Protein AF-A0A8J4WTY9-F1 (afdb_monomer_lite)

Secondary structure (DSSP, 8-state):
-PPPEEEESSSSPPPTT--EEEEEE-SS--SS--EEEEETTEEEEEEESSSEEEESS--GGG-

Sequence (63 aa):
NPKPELTSELKGAALTGNSVTLTCTLKPKSAGWKFYWNKDTQITETETETSHYFIRSVRVSDG

Organism: Clarias magur (NCBI:txid1594786)

InterPro domains:
  IPR007110 Immunoglobulin-like domain [PS50835] (4-63)
  IPR013783 Immunoglobulin-like fold [G3DSA:2.60.40.10] (3-63)
  IPR036179 Immunoglobulin-like domain superfamily [SSF48726] (2-62)

Structure (mmCIF, N/CA/C/O backbone):
data_AF-A0A8J4WTY9-F1
#
_entry.id   AF-A0A8J4WTY9-F1
#
loop_
_atom_site.group_PDB
_atom_site.id
_atom_site.type_symbol
_atom_site.label_atom_id
_atom_site.label_alt_id
_atom_site.label_comp_id
_atom_site.label_asym_id
_atom_site.label_entity_id
_atom_site.label_seq_id
_atom_site.pdbx_PDB_ins_code
_atom_site.Cartn_x
_atom_site.Cartn_y
_atom_site.Cartn_z
_atom_site.occupancy
_atom_site.B_iso_or_equiv
_atom_site.auth_seq_id
_atom_site.auth_comp_id
_atom_site.auth_asym_id
_atom_site.auth_atom_id
_atom_site.pdbx_PDB_model_num
ATOM 1 N N . ASN A 1 1 ? -21.632 2.419 6.409 1.00 65.19 1 ASN A N 1
ATOM 2 C CA . ASN A 1 1 ? -20.378 1.658 6.574 1.00 65.19 1 ASN A CA 1
ATOM 3 C C . ASN A 1 1 ? -19.236 2.526 6.063 1.00 65.19 1 ASN A C 1
ATOM 5 O O . ASN A 1 1 ? -19.362 2.976 4.927 1.00 65.19 1 ASN A O 1
ATOM 9 N N . PRO A 1 2 ? -18.210 2.863 6.861 1.00 78.19 2 PRO A N 1
ATOM 10 C CA . PRO A 1 2 ? -17.099 3.675 6.370 1.00 78.19 2 PRO A CA 1
ATOM 11 C C . PRO A 1 2 ? -16.362 2.930 5.249 1.00 78.19 2 PRO A C 1
ATOM 13 O O . PRO A 1 2 ? -16.117 1.731 5.355 1.00 78.19 2 PRO A O 1
ATOM 16 N N . LYS A 1 3 ? -16.048 3.633 4.157 1.00 85.56 3 LYS A N 1
ATOM 17 C CA . LYS A 1 3 ? -15.307 3.078 3.020 1.00 85.56 3 LYS A CA 1
ATOM 18 C C . LYS A 1 3 ? -13.825 3.450 3.162 1.00 85.56 3 LYS A C 1
ATOM 20 O O . LYS A 1 3 ? -13.549 4.633 3.364 1.00 85.56 3 LYS A O 1
ATOM 25 N N . PRO A 1 4 ? -12.887 2.493 3.065 1.00 89.00 4 PRO A N 1
ATOM 26 C CA . PRO A 1 4 ? -11.465 2.810 3.060 1.00 89.00 4 PRO A CA 1
ATOM 27 C C . PRO A 1 4 ? -11.058 3.524 1.766 1.00 89.00 4 PRO A C 1
ATOM 29 O O . PRO A 1 4 ? -11.526 3.193 0.675 1.00 89.00 4 PRO A O 1
ATOM 32 N N . GLU A 1 5 ? -10.168 4.502 1.902 1.00 91.88 5 GLU A N 1
ATOM 33 C CA . GLU A 1 5 ? -9.520 5.224 0.809 1.00 91.88 5 GLU A CA 1
ATOM 34 C C . GLU A 1 5 ? -8.070 4.745 0.688 1.00 91.88 5 GLU A C 1
ATOM 36 O O . GLU A 1 5 ? -7.268 4.945 1.602 1.00 91.88 5 GLU A O 1
ATOM 41 N N . LEU A 1 6 ? -7.727 4.123 -0.441 1.00 91.75 6 LEU A N 1
ATOM 42 C CA . LEU A 1 6 ? -6.357 3.731 -0.762 1.00 91.75 6 LEU A CA 1
ATOM 43 C C . LEU A 1 6 ? -5.652 4.869 -1.506 1.00 91.75 6 LEU A C 1
ATOM 45 O O . LEU A 1 6 ? -6.160 5.390 -2.497 1.00 91.75 6 LEU A O 1
ATOM 49 N N . THR A 1 7 ? -4.464 5.238 -1.041 1.00 93.31 7 THR A N 1
ATOM 50 C CA . THR A 1 7 ? -3.625 6.277 -1.647 1.00 93.31 7 THR A CA 1
ATOM 51 C C . THR A 1 7 ? -2.189 5.789 -1.791 1.00 93.31 7 THR A C 1
ATOM 53 O O . THR A 1 7 ? -1.742 4.940 -1.025 1.00 93.31 7 THR A O 1
ATOM 56 N N . SER A 1 8 ? -1.4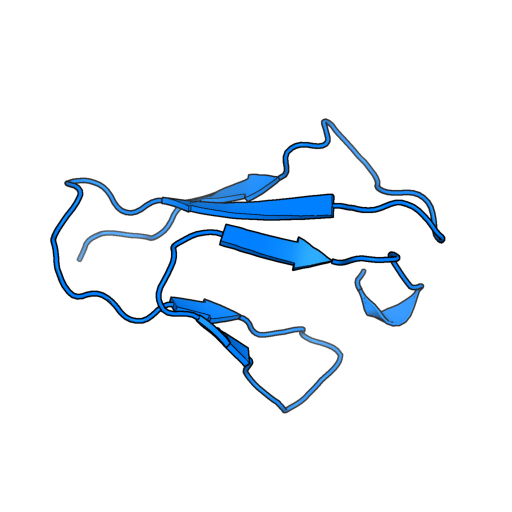68 6.327 -2.772 1.00 92.62 8 SER A N 1
ATOM 57 C CA . SER A 1 8 ? -0.036 6.092 -2.968 1.00 92.62 8 SER A CA 1
ATOM 58 C C . SER A 1 8 ? 0.727 7.401 -2.787 1.00 92.62 8 SER A C 1
ATOM 60 O O . SER A 1 8 ? 0.201 8.478 -3.088 1.00 92.62 8 SER A O 1
ATOM 62 N N . GLU A 1 9 ? 1.963 7.311 -2.300 1.00 91.75 9 GLU A N 1
ATOM 63 C CA . GLU A 1 9 ? 2.885 8.451 -2.264 1.00 91.75 9 GLU A CA 1
ATOM 64 C C . GLU A 1 9 ? 3.250 8.952 -3.671 1.00 91.75 9 GLU A C 1
ATOM 66 O O . GLU A 1 9 ? 3.501 10.143 -3.861 1.00 91.75 9 GLU A O 1
ATOM 71 N N . LEU A 1 10 ? 3.219 8.068 -4.675 1.00 88.62 10 LEU A N 1
ATOM 72 C CA . LEU A 1 10 ? 3.466 8.444 -6.060 1.00 88.62 10 LEU A CA 1
ATOM 73 C C . LEU A 1 10 ? 2.228 9.084 -6.691 1.00 88.62 10 LEU A C 1
ATOM 75 O O . LEU A 1 10 ? 1.092 8.637 -6.525 1.00 88.62 10 LEU A O 1
ATOM 79 N N . LYS A 1 11 ? 2.467 10.125 -7.489 1.00 83.06 11 LYS A N 1
ATOM 80 C CA . LYS A 1 11 ? 1.474 10.694 -8.401 1.00 83.06 11 LYS A CA 1
ATOM 81 C C . LYS A 1 11 ? 1.674 10.064 -9.781 1.00 83.06 11 LYS A C 1
ATOM 83 O O . LYS A 1 11 ? 2.552 10.487 -10.522 1.00 83.06 11 LYS A O 1
ATOM 88 N N . GLY A 1 12 ? 0.865 9.058 -10.113 1.00 84.25 12 GLY A N 1
ATOM 89 C CA . GLY A 1 12 ? 0.894 8.383 -11.417 1.00 84.25 12 GLY A CA 1
ATOM 90 C C . GLY A 1 12 ? 1.467 6.965 -11.368 1.00 84.25 12 GLY A C 1
ATOM 91 O O . GLY A 1 12 ? 1.438 6.314 -10.326 1.00 84.25 12 GLY A O 1
ATOM 92 N N . ALA A 1 13 ? 1.943 6.477 -12.516 1.00 86.56 13 ALA A N 1
ATOM 93 C CA . ALA A 1 13 ? 2.458 5.118 -12.653 1.00 86.56 13 ALA A CA 1
ATOM 94 C C . ALA A 1 13 ? 3.791 4.935 -11.909 1.00 86.56 13 ALA A C 1
ATOM 96 O O . ALA A 1 13 ? 4.685 5.780 -11.987 1.00 86.56 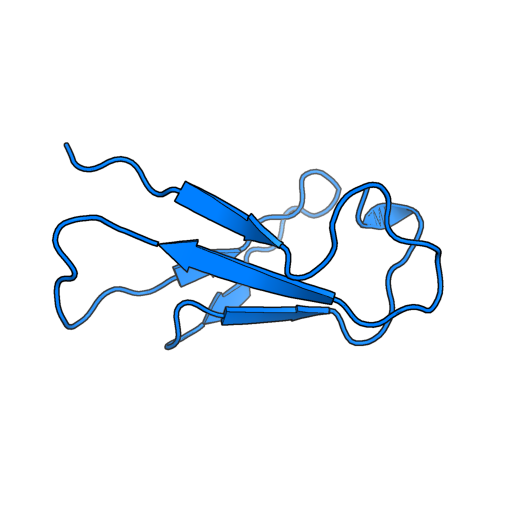13 ALA A O 1
ATOM 97 N N . ALA A 1 14 ? 3.933 3.803 -11.222 1.00 90.25 14 ALA A N 1
ATOM 98 C CA . ALA A 1 14 ? 5.200 3.386 -10.639 1.00 90.25 14 ALA A CA 1
ATOM 99 C C . ALA A 1 14 ? 6.053 2.663 -11.691 1.00 90.25 14 ALA A C 1
ATOM 101 O O . ALA A 1 14 ? 5.545 1.842 -12.454 1.00 90.25 14 ALA A O 1
ATOM 102 N N . LEU A 1 15 ? 7.356 2.943 -11.716 1.00 93.06 15 LEU A N 1
ATOM 103 C CA . LEU A 1 15 ? 8.306 2.173 -12.518 1.00 93.06 15 LEU A CA 1
ATOM 104 C C . LEU A 1 15 ? 8.767 0.941 -11.737 1.00 93.06 15 LEU A C 1
ATOM 106 O O . LEU A 1 15 ? 8.886 0.975 -10.511 1.00 93.06 15 LEU A O 1
ATOM 110 N N . THR A 1 16 ? 9.064 -0.141 -12.457 1.00 95.38 16 THR A N 1
ATOM 111 C CA . THR A 1 16 ? 9.678 -1.337 -11.865 1.00 95.38 16 THR A CA 1
ATOM 112 C C . THR A 1 16 ? 10.988 -0.965 -11.174 1.00 95.38 16 THR A C 1
ATOM 114 O O . THR A 1 16 ? 11.766 -0.168 -11.693 1.00 95.38 16 THR A O 1
ATOM 117 N N . GLY A 1 17 ? 11.235 -1.542 -10.002 1.00 94.62 17 GLY A N 1
ATOM 118 C CA . GLY A 1 17 ? 12.419 -1.251 -9.198 1.00 94.62 17 GLY A CA 1
ATOM 119 C C . GLY A 1 17 ? 12.185 -0.208 -8.105 1.00 94.62 17 GLY A C 1
ATOM 120 O O . GLY A 1 17 ? 12.815 -0.318 -7.053 1.00 94.62 17 GLY A O 1
ATOM 121 N N . ASN A 1 18 ? 11.258 0.737 -8.303 1.00 93.69 18 ASN A N 1
ATOM 122 C CA . ASN A 1 18 ? 10.990 1.812 -7.344 1.00 93.69 18 ASN A CA 1
ATOM 123 C C . ASN A 1 18 ? 10.395 1.283 -6.037 1.00 93.69 18 ASN A C 1
ATOM 125 O O . ASN A 1 18 ? 9.687 0.277 -6.026 1.00 93.69 18 ASN A O 1
ATOM 129 N N . SER A 1 19 ? 10.628 2.007 -4.946 1.00 94.31 19 SER A N 1
ATOM 130 C CA . SER A 1 19 ? 9.865 1.823 -3.717 1.00 94.31 19 SER A CA 1
ATOM 131 C C . SER A 1 19 ? 8.553 2.602 -3.776 1.00 94.31 19 SER A C 1
ATOM 133 O O . SER A 1 19 ? 8.518 3.701 -4.332 1.00 94.31 19 SER A O 1
ATOM 135 N N . VAL A 1 20 ? 7.496 2.044 -3.187 1.00 93.94 20 VAL A N 1
ATOM 136 C CA . VAL A 1 20 ? 6.216 2.732 -3.009 1.00 93.94 20 VAL A CA 1
ATOM 137 C C . VAL A 1 20 ? 5.658 2.491 -1.617 1.00 93.94 20 VAL A C 1
ATOM 139 O O . VAL A 1 20 ? 5.648 1.362 -1.126 1.00 93.94 20 VAL A O 1
ATOM 142 N N . THR A 1 21 ? 5.112 3.537 -1.017 1.00 95.31 21 THR A N 1
ATOM 143 C CA . THR A 1 21 ? 4.274 3.451 0.176 1.00 95.31 21 THR A CA 1
ATOM 144 C C . THR A 1 21 ? 2.812 3.617 -0.212 1.00 95.31 21 THR A C 1
ATOM 146 O O . THR A 1 21 ? 2.394 4.662 -0.720 1.00 95.31 21 THR A O 1
ATOM 149 N N . LEU A 1 22 ? 2.016 2.589 0.068 1.00 94.56 22 LEU A N 1
ATOM 150 C CA . LEU A 1 22 ? 0.562 2.650 0.016 1.00 94.56 22 LEU A CA 1
ATOM 151 C C . LEU A 1 22 ? 0.015 3.019 1.394 1.00 94.56 22 LEU A C 1
ATOM 153 O O . LEU A 1 22 ? 0.532 2.575 2.417 1.00 94.56 22 LEU A O 1
ATOM 157 N N . THR A 1 23 ? -1.041 3.825 1.428 1.00 94.00 23 THR A N 1
ATOM 158 C CA . THR A 1 23 ? -1.709 4.258 2.659 1.00 94.00 23 THR A CA 1
ATOM 159 C C . THR A 1 23 ? -3.210 4.029 2.556 1.00 94.00 23 THR A C 1
ATOM 161 O O . THR A 1 23 ? -3.860 4.551 1.649 1.00 94.00 23 THR A O 1
ATOM 164 N N . CYS A 1 24 ? -3.761 3.283 3.511 1.00 91.56 24 CYS A N 1
ATOM 165 C CA . CYS A 1 24 ? -5.190 3.024 3.642 1.00 91.56 24 CYS A CA 1
ATOM 166 C C . CYS A 1 24 ? -5.788 3.928 4.728 1.00 91.56 24 CYS A C 1
ATOM 168 O O . CYS A 1 24 ? -5.444 3.823 5.902 1.00 91.56 24 CYS A O 1
ATOM 170 N N . THR A 1 25 ? -6.685 4.838 4.351 1.00 88.50 25 THR A N 1
ATOM 171 C CA . THR A 1 25 ? -7.300 5.793 5.281 1.00 88.50 25 THR A CA 1
ATOM 172 C C . THR A 1 25 ? -8.776 5.475 5.482 1.00 88.50 25 THR A C 1
ATOM 174 O O . THR A 1 25 ? -9.530 5.379 4.519 1.00 88.50 25 THR A O 1
ATOM 177 N N . LEU A 1 26 ? -9.212 5.375 6.739 1.00 87.25 26 LEU A N 1
ATOM 178 C CA . LEU A 1 26 ? -10.624 5.279 7.111 1.00 87.25 26 LEU A CA 1
ATOM 179 C C . LEU A 1 26 ? -11.041 6.559 7.847 1.00 87.25 26 LEU A C 1
ATOM 181 O O . LEU A 1 26 ? -10.308 7.048 8.712 1.00 87.25 26 LEU A O 1
ATOM 185 N N . LYS A 1 27 ? -12.204 7.116 7.499 1.00 82.81 27 LYS A N 1
ATOM 186 C CA . LYS A 1 27 ? -12.765 8.310 8.147 1.00 82.81 27 LYS A CA 1
ATOM 187 C C . LYS A 1 27 ? -14.123 7.965 8.782 1.00 82.81 27 LYS A C 1
ATOM 189 O O . LYS A 1 27 ? -14.988 7.459 8.065 1.00 82.81 27 LYS A O 1
ATOM 194 N N . PRO A 1 28 ? -14.335 8.250 10.083 1.00 78.94 28 PRO A N 1
ATOM 195 C CA . PRO A 1 28 ? -13.364 8.793 11.038 1.00 78.94 28 PRO A CA 1
ATOM 196 C C . PRO A 1 28 ? -12.251 7.786 11.370 1.00 78.94 28 PRO A C 1
ATOM 198 O O . PRO A 1 28 ? -12.447 6.575 11.274 1.00 78.94 28 PRO A O 1
ATOM 201 N N . LYS A 1 29 ? -11.073 8.295 11.757 1.00 73.56 29 LYS A N 1
ATOM 202 C CA . LYS A 1 29 ? -9.984 7.442 12.243 1.00 73.56 29 LYS A CA 1
ATOM 203 C C . LYS A 1 29 ? -10.447 6.770 13.532 1.00 73.56 29 LYS A C 1
ATOM 205 O O . LYS A 1 29 ? -10.749 7.454 14.506 1.00 73.56 29 LYS A O 1
ATOM 210 N N . SER A 1 30 ? -10.476 5.449 13.532 1.00 71.94 30 SER A N 1
ATOM 211 C CA . SER A 1 30 ? -10.808 4.645 14.707 1.00 71.94 30 SER A CA 1
ATOM 212 C C . SER A 1 30 ? -9.578 3.832 15.115 1.00 71.94 30 SER A C 1
ATOM 214 O O . SER A 1 30 ? -8.760 3.478 14.269 1.00 71.94 30 SER A O 1
ATOM 216 N N . ALA A 1 31 ? -9.404 3.595 16.413 1.00 75.00 31 ALA A N 1
ATOM 217 C CA . ALA A 1 31 ? -8.290 2.812 16.941 1.00 75.00 31 ALA A CA 1
ATOM 218 C C . ALA A 1 31 ? -8.575 1.304 16.827 1.00 75.00 31 ALA A C 1
ATOM 220 O O . ALA A 1 31 ? -9.728 0.892 16.937 1.00 75.00 31 ALA A O 1
ATOM 221 N N . GLY A 1 32 ? -7.529 0.491 16.639 1.00 79.94 32 GLY A N 1
ATOM 222 C CA . GLY A 1 32 ? -7.619 -0.974 16.721 1.00 79.94 32 GLY A CA 1
ATOM 223 C C . GLY A 1 32 ? -7.989 -1.715 15.430 1.00 79.94 32 GLY A C 1
ATOM 224 O O . GLY A 1 32 ? -8.350 -2.886 15.500 1.00 79.94 32 GLY A O 1
ATOM 225 N N . TRP A 1 33 ? -7.908 -1.074 14.261 1.00 84.38 33 TRP A N 1
ATOM 226 C CA . TRP A 1 33 ? -8.091 -1.780 12.988 1.00 84.38 33 TRP A CA 1
ATOM 227 C C . TRP A 1 33 ? -6.876 -2.619 12.618 1.00 84.38 33 TRP A C 1
ATOM 229 O O . TRP A 1 33 ? -5.737 -2.222 12.851 1.00 84.38 33 TRP A O 1
ATOM 239 N N . LYS A 1 34 ? -7.153 -3.738 11.956 1.00 87.62 34 LYS A N 1
ATOM 240 C CA . LYS A 1 34 ? -6.177 -4.515 11.199 1.00 87.62 34 LYS A CA 1
ATOM 241 C C . LYS A 1 34 ? -6.306 -4.155 9.728 1.00 87.62 34 LYS A C 1
ATOM 243 O O . LYS A 1 34 ? -7.424 -4.004 9.229 1.00 87.62 34 LYS A O 1
ATOM 248 N N . PHE A 1 35 ? -5.178 -4.011 9.048 1.00 90.88 35 PHE A N 1
ATOM 249 C CA . PHE A 1 35 ? -5.147 -3.687 7.630 1.00 90.88 35 PHE A CA 1
ATOM 250 C C . PHE A 1 35 ? -4.733 -4.925 6.848 1.00 90.88 35 PHE A C 1
ATOM 252 O O . PHE A 1 35 ? -3.697 -5.518 7.132 1.00 90.88 35 PHE A O 1
ATOM 259 N N . TYR A 1 36 ? -5.550 -5.295 5.868 1.00 91.94 36 TYR A N 1
ATOM 260 C CA . TYR A 1 36 ? -5.299 -6.422 4.979 1.00 91.94 36 TYR A CA 1
ATOM 261 C C . TYR A 1 36 ? -4.999 -5.888 3.583 1.00 91.94 36 TYR A C 1
ATOM 263 O O . TYR A 1 36 ? -5.779 -5.117 3.020 1.00 91.94 36 TYR A O 1
ATOM 271 N N . TRP A 1 37 ? -3.851 -6.282 3.045 1.00 92.19 37 TRP A N 1
ATOM 272 C CA . TRP A 1 37 ? -3.371 -5.881 1.730 1.00 92.19 37 TRP A CA 1
ATOM 273 C C . TRP A 1 37 ? -3.424 -7.080 0.799 1.00 92.19 37 TRP A C 1
ATOM 275 O O . TRP A 1 37 ? -2.687 -8.050 0.981 1.00 92.19 37 TRP A O 1
ATOM 285 N N . ASN A 1 38 ? -4.304 -7.001 -0.191 1.00 90.38 38 ASN A N 1
ATOM 286 C CA . ASN A 1 38 ? -4.441 -7.989 -1.248 1.00 90.38 38 ASN A CA 1
ATOM 287 C C . ASN A 1 38 ? -3.785 -7.460 -2.532 1.00 90.38 38 ASN A C 1
ATOM 289 O O . ASN A 1 38 ? -3.821 -6.259 -2.807 1.00 90.38 38 ASN A O 1
ATOM 293 N N . LYS A 1 39 ? -3.180 -8.367 -3.299 1.00 87.62 39 LYS A N 1
ATOM 294 C CA . LYS A 1 39 ? -2.772 -8.120 -4.681 1.00 87.62 39 L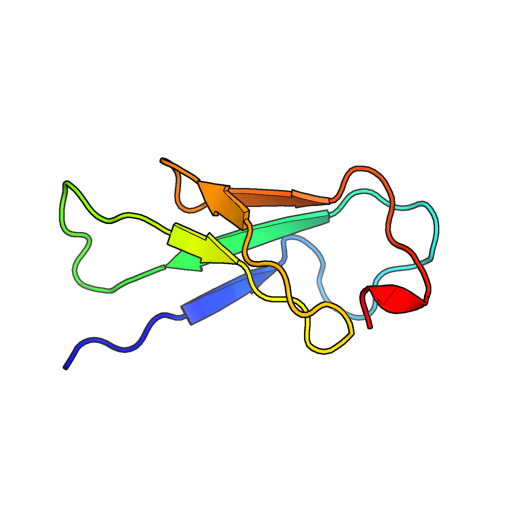YS A CA 1
ATOM 295 C C . LYS A 1 39 ? -3.617 -9.017 -5.566 1.00 87.62 39 LYS A C 1
ATOM 297 O O . LYS A 1 39 ? -3.649 -10.214 -5.318 1.00 87.62 39 LYS A O 1
ATOM 302 N N . ASP A 1 40 ? -4.204 -8.490 -6.632 1.00 85.69 40 ASP A N 1
ATOM 303 C CA . ASP A 1 40 ? -5.044 -9.297 -7.530 1.00 85.69 4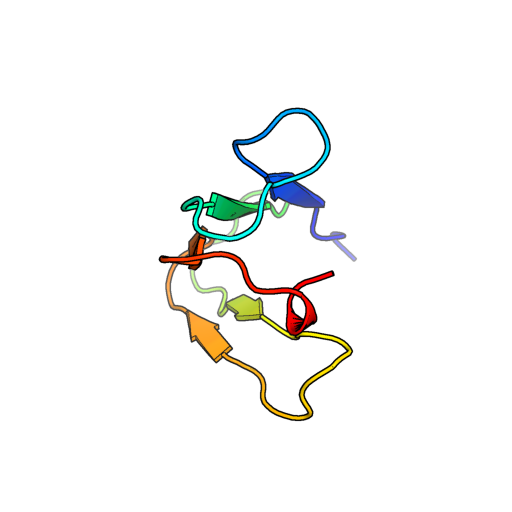0 ASP A CA 1
ATOM 304 C C . ASP A 1 40 ? -4.280 -10.485 -8.147 1.00 85.69 40 ASP A C 1
ATOM 306 O O . ASP A 1 40 ? -4.846 -11.541 -8.426 1.00 85.69 40 ASP A O 1
ATOM 310 N N . THR A 1 41 ? -2.964 -10.343 -8.309 1.00 86.38 41 THR A N 1
ATOM 311 C CA . THR A 1 41 ? -2.073 -11.381 -8.841 1.00 86.38 41 THR A CA 1
ATOM 312 C C . THR A 1 41 ? -1.683 -12.451 -7.817 1.00 86.38 41 THR A C 1
ATOM 314 O O . THR A 1 41 ? -1.024 -13.431 -8.175 1.00 86.38 41 THR A O 1
ATOM 317 N N . GLN A 1 42 ? -2.062 -12.294 -6.543 1.00 81.50 42 GLN A N 1
ATOM 318 C CA . GLN A 1 42 ? -1.663 -13.180 -5.457 1.00 81.50 42 GLN A CA 1
ATOM 319 C C . GLN A 1 42 ? -2.842 -13.523 -4.540 1.00 81.50 42 GLN A C 1
ATOM 321 O O . GLN A 1 42 ? -3.563 -12.668 -4.048 1.00 81.50 42 GLN A O 1
ATOM 326 N N . ILE A 1 43 ? -3.001 -14.808 -4.226 1.00 79.62 43 ILE A N 1
ATOM 327 C CA . ILE A 1 43 ? -4.092 -15.277 -3.350 1.00 79.62 43 ILE A CA 1
ATOM 328 C C . ILE A 1 43 ? -3.834 -14.900 -1.875 1.00 79.62 43 ILE A C 1
ATOM 330 O O . ILE A 1 43 ? -4.725 -14.968 -1.036 1.00 79.62 43 ILE A O 1
ATOM 334 N N . THR A 1 44 ? -2.607 -14.506 -1.534 1.00 84.00 44 THR A N 1
ATOM 335 C CA . THR A 1 44 ? -2.215 -14.211 -0.155 1.00 84.00 44 THR A CA 1
ATOM 336 C C . THR A 1 44 ? -2.496 -12.765 0.216 1.00 84.00 44 THR A C 1
ATOM 338 O O . THR A 1 44 ? -2.092 -11.843 -0.491 1.00 84.00 44 THR A O 1
ATOM 341 N N . GLU A 1 45 ? -3.078 -12.575 1.391 1.00 88.81 45 GLU A N 1
ATOM 342 C CA . GLU A 1 45 ? -3.189 -11.270 2.030 1.00 88.81 45 GLU A CA 1
ATOM 343 C C . GLU A 1 45 ? -1.975 -11.019 2.926 1.00 88.81 45 GLU A C 1
ATOM 345 O O . GLU A 1 45 ? -1.454 -11.931 3.571 1.00 88.81 45 GLU A O 1
ATOM 350 N N . THR A 1 46 ? -1.521 -9.768 2.980 1.00 90.12 46 THR A N 1
ATOM 351 C CA . THR A 1 46 ? -0.559 -9.326 3.994 1.00 90.12 46 THR A CA 1
ATOM 352 C C . THR A 1 46 ? -1.291 -8.524 5.060 1.00 90.12 46 THR A C 1
ATOM 354 O O . THR A 1 46 ? -1.907 -7.509 4.743 1.00 90.12 46 THR A O 1
ATOM 357 N N . GLU A 1 47 ? -1.218 -8.958 6.317 1.00 91.75 47 GLU A N 1
ATOM 358 C CA . GLU A 1 47 ? -1.754 -8.207 7.457 1.00 91.75 47 GLU A CA 1
ATOM 359 C C . GLU A 1 47 ? -0.699 -7.222 7.981 1.00 91.75 47 GLU A C 1
ATOM 361 O O . GLU A 1 47 ? 0.463 -7.586 8.176 1.00 91.75 47 GLU A O 1
ATOM 366 N N . THR A 1 48 ? -1.095 -5.973 8.228 1.00 90.56 48 THR A N 1
ATOM 367 C CA . THR A 1 48 ? -0.261 -4.968 8.895 1.00 90.56 48 THR A CA 1
ATOM 368 C C . THR A 1 48 ? -1.000 -4.326 10.066 1.00 90.56 48 THR A C 1
ATOM 370 O O . THR A 1 48 ? -2.206 -4.080 10.016 1.00 90.56 48 THR A O 1
ATOM 373 N N . GLU A 1 49 ? -0.251 -3.999 11.121 1.00 88.44 49 GLU A N 1
ATOM 374 C CA . GLU A 1 49 ? -0.772 -3.244 12.273 1.00 88.44 49 GLU A CA 1
ATOM 375 C C . GLU A 1 49 ? -0.991 -1.762 11.943 1.00 88.44 49 GLU A C 1
ATOM 377 O O . GLU A 1 49 ? -1.812 -1.086 12.560 1.00 88.44 49 GLU A O 1
ATOM 382 N N . THR A 1 50 ? -0.249 -1.242 10.962 1.00 88.94 50 THR A N 1
ATOM 383 C CA . THR A 1 50 ? -0.355 0.152 10.524 1.00 88.94 50 THR A CA 1
ATOM 384 C C . THR A 1 50 ? -1.113 0.260 9.209 1.00 88.94 50 THR A C 1
ATOM 386 O O . THR A 1 50 ? -1.171 -0.683 8.420 1.00 88.94 50 THR A O 1
ATOM 389 N N . SER A 1 51 ? -1.641 1.452 8.940 1.00 91.56 51 SER A N 1
ATOM 390 C CA . SER A 1 51 ? -2.306 1.805 7.683 1.00 91.56 51 SER A CA 1
ATOM 391 C C . SER A 1 51 ? -1.367 1.913 6.480 1.00 91.56 51 SER A C 1
ATOM 393 O O . SER A 1 51 ? -1.819 2.317 5.408 1.00 91.56 51 SER A O 1
ATOM 395 N N . HIS A 1 52 ? -0.074 1.626 6.646 1.00 92.75 52 HIS A N 1
ATOM 396 C CA . HIS A 1 52 ? 0.944 1.795 5.618 1.00 92.75 52 HIS A CA 1
ATOM 397 C C . HIS A 1 52 ? 1.488 0.446 5.160 1.00 92.75 52 HIS A C 1
ATOM 399 O O . HIS A 1 52 ? 1.838 -0.405 5.977 1.00 92.75 52 HIS A O 1
ATOM 405 N N . TYR A 1 53 ? 1.619 0.289 3.847 1.00 94.19 53 TYR A N 1
ATOM 406 C CA . TYR A 1 53 ? 2.244 -0.873 3.231 1.00 94.19 53 TYR A CA 1
ATOM 407 C C . TYR A 1 53 ? 3.383 -0.436 2.325 1.00 94.19 53 TYR A C 1
ATOM 409 O O . TYR A 1 53 ? 3.192 0.358 1.404 1.00 94.19 53 TYR A O 1
ATOM 417 N N . PHE A 1 54 ? 4.577 -0.948 2.615 1.00 93.62 54 PHE A N 1
ATOM 418 C CA . PHE A 1 54 ? 5.800 -0.572 1.921 1.00 93.62 54 PHE A CA 1
ATOM 419 C C . PHE A 1 54 ? 6.196 -1.636 0.899 1.00 93.62 54 PHE A C 1
ATOM 421 O O . PHE A 1 54 ? 6.660 -2.726 1.244 1.00 93.62 54 PHE A O 1
ATOM 428 N N . ILE A 1 55 ? 6.059 -1.293 -0.376 1.00 92.81 55 ILE A N 1
ATOM 429 C CA . ILE A 1 55 ? 6.596 -2.066 -1.488 1.00 92.81 55 ILE A CA 1
ATOM 430 C C . ILE A 1 55 ? 8.041 -1.623 -1.679 1.00 92.81 55 ILE A C 1
ATOM 432 O O . ILE A 1 55 ? 8.309 -0.534 -2.177 1.00 92.81 55 ILE A O 1
ATOM 436 N N . ARG A 1 56 ? 8.992 -2.472 -1.282 1.00 93.81 56 ARG A N 1
ATOM 437 C CA . ARG A 1 56 ? 10.425 -2.152 -1.387 1.00 93.81 56 ARG A CA 1
ATOM 43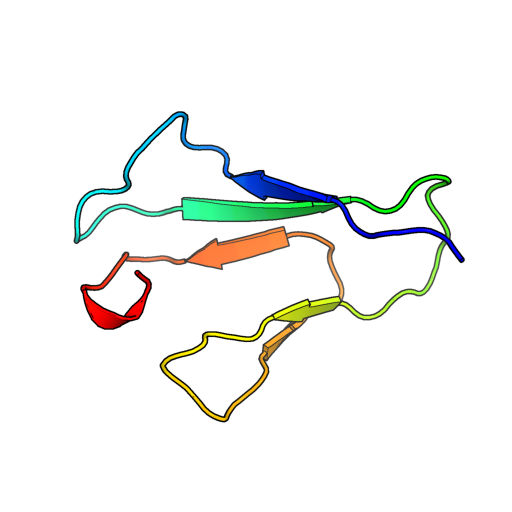8 C C . ARG A 1 56 ? 10.885 -1.970 -2.835 1.00 93.81 56 ARG A C 1
ATOM 440 O O . ARG A 1 56 ? 11.743 -1.137 -3.093 1.00 93.81 56 ARG A O 1
ATOM 447 N N . SER A 1 57 ? 10.368 -2.791 -3.745 1.00 94.94 57 SER A N 1
ATOM 448 C CA . SER A 1 57 ? 10.728 -2.766 -5.160 1.00 94.94 57 SER A CA 1
ATOM 449 C C . SER A 1 57 ? 9.550 -3.264 -5.988 1.00 94.94 57 SER A C 1
ATOM 451 O O . SER A 1 57 ? 9.194 -4.440 -5.896 1.00 94.94 57 SER A O 1
ATOM 453 N N . VAL A 1 58 ? 8.934 -2.354 -6.741 1.00 93.25 58 VAL A N 1
ATOM 454 C CA . VAL A 1 58 ? 7.771 -2.618 -7.594 1.00 93.25 58 VAL A CA 1
ATOM 455 C C . VAL A 1 58 ? 8.141 -3.613 -8.688 1.00 93.25 58 VAL A C 1
ATOM 457 O O . VAL A 1 58 ? 9.184 -3.487 -9.335 1.00 93.25 58 VAL A O 1
ATOM 460 N N . ARG A 1 59 ? 7.267 -4.593 -8.907 1.00 92.69 59 ARG A N 1
ATOM 461 C CA . ARG A 1 59 ? 7.366 -5.633 -9.935 1.00 92.69 59 ARG A CA 1
ATOM 462 C C . ARG A 1 59 ? 6.215 -5.509 -10.925 1.00 92.69 59 ARG A C 1
ATOM 464 O O . ARG A 1 59 ? 5.178 -4.942 -10.611 1.00 92.69 59 ARG A O 1
ATOM 471 N N . VAL A 1 60 ? 6.364 -6.132 -12.093 1.00 90.12 60 VAL A N 1
ATOM 472 C CA . VAL A 1 60 ? 5.280 -6.225 -13.092 1.00 90.12 60 VAL A CA 1
ATOM 473 C C . VAL A 1 60 ? 4.022 -6.881 -12.505 1.00 90.12 60 VAL A C 1
ATOM 475 O O . VAL A 1 60 ? 2.920 -6.513 -12.878 1.00 90.12 60 VAL A O 1
ATOM 478 N N . SER A 1 61 ? 4.175 -7.800 -11.546 1.00 88.88 61 SER A N 1
ATOM 479 C CA . SER A 1 61 ? 3.060 -8.442 -10.837 1.00 88.88 61 SER A CA 1
ATOM 480 C C . SER A 1 61 ? 2.320 -7.537 -9.843 1.00 88.88 61 SER A C 1
ATOM 482 O O . SER A 1 61 ? 1.337 -7.985 -9.265 1.00 88.88 61 SER A O 1
ATOM 484 N N . ASP A 1 62 ? 2.828 -6.336 -9.552 1.00 87.94 62 ASP A N 1
ATOM 485 C CA . ASP A 1 62 ? 2.186 -5.387 -8.629 1.00 87.94 62 ASP A CA 1
ATOM 486 C C . ASP A 1 62 ? 1.208 -4.434 -9.342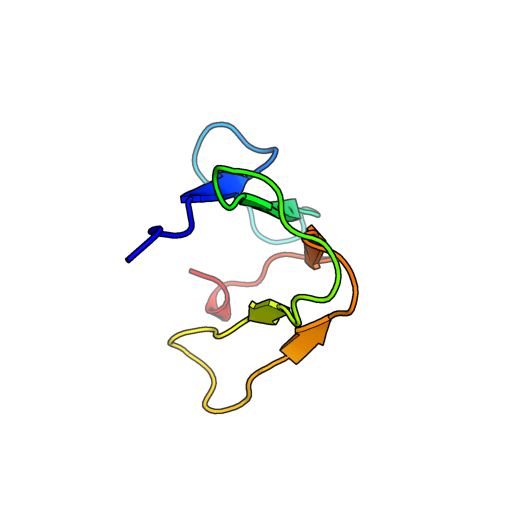 1.00 87.94 62 ASP A C 1
ATOM 488 O O . ASP A 1 62 ? 0.593 -3.599 -8.677 1.00 87.94 62 ASP A O 1
ATOM 492 N N . GLY A 1 63 ? 1.111 -4.526 -10.674 1.00 82.06 63 GLY A N 1
ATOM 493 C CA . GLY A 1 63 ? 0.145 -3.801 -11.501 1.00 82.06 63 GLY A CA 1
ATOM 494 C C . GLY A 1 63 ? -1.031 -4.658 -11.939 1.00 82.06 63 GLY A C 1
ATOM 495 O O . GLY A 1 63 ? -0.987 -5.892 -11.726 1.00 82.06 63 GLY A O 1
#

pLDDT: mean 88.25, std 6.26, range [65.19, 95.38]

Radius of gyration: 12.54 Å; chains: 1; bounding box: 33×26×30 Å

Foldseek 3Di:
DWDKDKDKPDDDDDDFFDKIKIFIDTPPDDPDDWDWDDQPLDPDIDIDNHRIDIDNGDDPSND